Protein AF-A0A7Y3U8U4-F1 (afdb_monomer)

Secondary structure (DSSP, 8-state):
-PPPPPHHHHHHHHHHHHHHHHHHHHHHHHHHHHHHHHHHHHHHHHHHHHHHHHHHHTTT--TTTTS--SSHHHHHTTS-SSPPP-TTT----EESS--TT-SEEEETTTTEEEEE-TTSPEE--

Sequence (125 aa):
MHRAFTLVEILIVVVILGILAAIVIPQFTNASEEANASSTKSQLQTIRSQIELYRVKNQGDLPVTSGLLDWSLMITGKYLQQEPINPMTGSSTVSDTASSSIGWVWDNTNEQIYAVDKDGNQLTW

Solvent-accessible surface area (backbone atoms only — not comparable to full-atom values): 7087 Å² total; per-residue (Å²): 136,84,82,77,80,52,70,65,61,54,51,54,49,53,51,52,52,50,57,51,49,67,59,50,55,64,55,53,53,54,53,49,52,52,51,23,53,51,49,37,52,56,49,49,53,50,52,52,52,35,51,52,53,45,16,69,74,50,84,68,42,63,86,55,82,78,83,54,61,58,55,64,61,41,38,75,69,66,60,33,94,62,77,64,61,25,63,58,44,72,20,56,43,44,33,79,61,63,32,50,80,28,11,31,26,44,38,83,88,76,76,41,78,35,46,25,37,64,85,14,46,72,51,88,129

Mean predicted aligned error: 7.32 Å

Radius of gyration: 23.23 Å; Cα contacts (8 Å, |Δi|>4): 153; chains: 1; bounding box: 70×21×59 Å

Foldseek 3Di:
DDDDDDPVNVVVVVVVVVVVCVPVVVVVVVVLLVVLVVVLVVVQVLVQVLQVVVCVVVVNDGQCPPVDQDCVSCCVVVSDVDQDQRSQQRESAEECAFDLNHQKYQPPVVRGIFGAHNHRDTDDD

Structure (mmCIF, N/CA/C/O backbone):
data_AF-A0A7Y3U8U4-F1
#
_entry.id   AF-A0A7Y3U8U4-F1
#
loop_
_atom_site.group_PDB
_atom_site.id
_atom_site.type_symbol
_atom_site.label_atom_id
_atom_site.label_alt_id
_atom_site.label_comp_id
_atom_site.label_asym_id
_atom_site.label_entity_id
_atom_site.label_seq_id
_atom_site.pdbx_PDB_ins_code
_atom_site.Cartn_x
_atom_site.Cartn_y
_atom_site.Cartn_z
_atom_site.occupancy
_atom_site.B_iso_or_equiv
_atom_site.auth_seq_id
_atom_site.auth_comp_id
_atom_site.auth_asym_id
_atom_site.auth_atom_id
_atom_site.pdbx_PDB_model_num
ATOM 1 N N . MET A 1 1 ? -54.115 -10.381 27.607 1.00 48.47 1 MET A N 1
ATOM 2 C CA . MET A 1 1 ? -53.263 -9.964 28.741 1.00 48.47 1 MET A CA 1
ATOM 3 C C . MET A 1 1 ? -51.894 -9.606 28.187 1.00 48.47 1 MET A C 1
ATOM 5 O O . MET A 1 1 ? -51.220 -10.494 27.685 1.00 48.47 1 MET A O 1
ATOM 9 N N . HIS A 1 2 ? -51.518 -8.327 28.190 1.00 57.25 2 HIS A N 1
ATOM 10 C CA . HIS A 1 2 ? -50.182 -7.903 27.764 1.00 57.25 2 HIS A CA 1
ATOM 11 C C . HIS A 1 2 ? -49.218 -8.123 28.931 1.00 57.25 2 HIS A C 1
ATOM 13 O O . HIS A 1 2 ? -49.406 -7.537 29.995 1.00 57.25 2 HIS A O 1
ATOM 19 N N . ARG A 1 3 ? -48.231 -9.008 28.761 1.00 70.25 3 ARG A N 1
ATOM 20 C CA . ARG A 1 3 ? -47.140 -9.151 29.730 1.00 70.25 3 ARG A CA 1
ATOM 21 C C . ARG A 1 3 ? -46.332 -7.856 29.700 1.00 70.25 3 ARG A C 1
ATOM 23 O O . ARG A 1 3 ? -45.784 -7.501 28.662 1.00 70.25 3 ARG A O 1
ATOM 30 N N . ALA A 1 4 ? -46.315 -7.139 30.817 1.00 71.19 4 ALA A N 1
ATOM 31 C CA . ALA A 1 4 ? -45.449 -5.986 30.988 1.00 71.19 4 ALA A CA 1
ATOM 32 C C . ALA A 1 4 ? -44.005 -6.488 31.124 1.00 71.19 4 ALA A C 1
ATOM 34 O O . ALA A 1 4 ? -43.715 -7.285 32.017 1.00 71.19 4 ALA A O 1
ATOM 35 N N . PHE A 1 5 ? -43.122 -6.048 30.226 1.00 75.06 5 PHE A N 1
ATOM 36 C CA . PHE A 1 5 ? -41.680 -6.202 30.406 1.00 75.06 5 PHE A CA 1
ATOM 37 C C . PHE A 1 5 ? -41.267 -5.467 31.680 1.00 75.06 5 PHE A C 1
ATOM 39 O O . PHE A 1 5 ? -41.683 -4.329 31.912 1.00 75.06 5 PHE A O 1
ATOM 46 N N . THR A 1 6 ? -40.470 -6.117 32.523 1.00 89.25 6 THR A N 1
ATOM 47 C CA . THR A 1 6 ? -39.961 -5.468 33.731 1.00 89.25 6 THR A CA 1
ATOM 48 C C . THR A 1 6 ? -38.790 -4.554 33.371 1.00 89.25 6 THR A C 1
ATOM 50 O O . THR A 1 6 ? -37.965 -4.879 32.517 1.00 89.25 6 THR A O 1
ATOM 53 N N . LEU A 1 7 ? -38.694 -3.397 34.034 1.00 87.75 7 LEU A N 1
ATOM 54 C CA . LEU A 1 7 ? -37.574 -2.466 33.834 1.00 87.75 7 LEU A CA 1
ATOM 55 C C . LEU A 1 7 ? -36.222 -3.125 34.139 1.00 87.75 7 LEU A C 1
ATOM 57 O O . LEU A 1 7 ? -35.231 -2.838 33.476 1.00 87.75 7 LEU A O 1
ATOM 61 N N . VAL A 1 8 ? -36.198 -4.036 35.116 1.00 91.00 8 VAL A N 1
ATOM 62 C CA . VAL A 1 8 ? -34.996 -4.774 35.530 1.00 91.00 8 VAL A CA 1
ATOM 63 C C . VAL A 1 8 ? -34.485 -5.684 34.412 1.00 91.00 8 VAL A C 1
ATOM 65 O O . VAL A 1 8 ? -33.280 -5.783 34.203 1.00 91.00 8 VAL A O 1
ATOM 68 N N . GLU A 1 9 ? -35.390 -6.308 33.662 1.00 90.50 9 GLU A N 1
ATOM 69 C CA . GLU A 1 9 ? -35.050 -7.207 32.560 1.00 90.50 9 GLU A CA 1
ATOM 70 C C . GLU A 1 9 ? -34.449 -6.449 31.374 1.00 90.50 9 GLU A C 1
ATOM 72 O O . GLU A 1 9 ? -33.445 -6.877 30.813 1.00 90.50 9 GLU A O 1
ATOM 77 N N . ILE A 1 10 ? -34.967 -5.261 31.054 1.00 91.56 10 ILE A N 1
ATOM 78 C CA . ILE A 1 10 ? -34.329 -4.400 30.050 1.00 91.56 10 ILE A CA 1
ATOM 79 C C . ILE A 1 10 ? -32.988 -3.859 30.564 1.00 91.56 10 ILE A C 1
ATOM 81 O O . ILE A 1 10 ? -32.028 -3.811 29.798 1.00 91.56 10 ILE A O 1
ATOM 85 N N . LEU A 1 11 ? -32.884 -3.516 31.853 1.00 93.06 11 LEU A N 1
ATOM 86 C CA . LEU A 1 11 ? -31.654 -2.995 32.454 1.00 93.06 11 LEU A CA 1
ATOM 87 C C . LEU A 1 11 ? -30.498 -3.999 32.369 1.00 93.06 11 LEU A C 1
ATOM 89 O O . LEU A 1 11 ? -29.412 -3.639 31.920 1.00 93.06 11 LEU A O 1
ATOM 93 N N . ILE A 1 12 ? -30.715 -5.261 32.749 1.00 93.69 12 ILE A N 1
ATOM 94 C CA . ILE A 1 12 ? -29.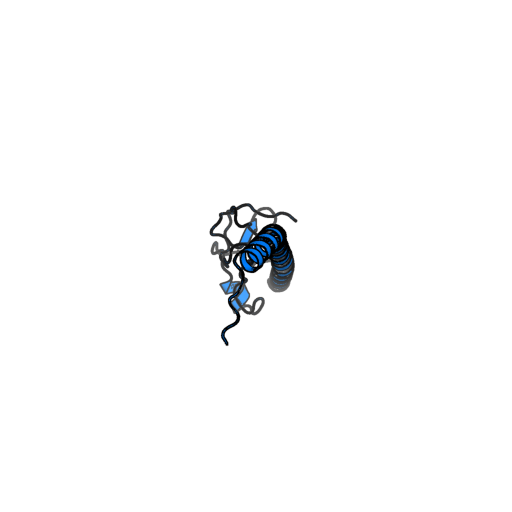654 -6.273 32.659 1.00 93.69 12 ILE A CA 1
ATOM 95 C C . ILE A 1 12 ? -29.268 -6.561 31.201 1.00 93.69 12 ILE A C 1
ATOM 97 O O . ILE A 1 12 ? -28.087 -6.731 30.904 1.00 93.69 12 ILE A O 1
ATOM 101 N N . VAL A 1 13 ? -30.232 -6.538 30.275 1.00 94.38 13 VAL A N 1
ATOM 102 C CA . VAL A 1 13 ? -29.976 -6.761 28.846 1.00 94.38 13 VAL A CA 1
ATOM 103 C C . VAL A 1 13 ? -29.102 -5.656 28.259 1.00 94.38 13 VAL A C 1
ATOM 105 O O . VAL A 1 13 ? -28.107 -5.965 27.608 1.00 94.38 13 VAL A O 1
ATOM 108 N N . VAL A 1 14 ? -29.407 -4.378 28.510 1.00 94.25 14 VAL A N 1
ATOM 109 C CA . VAL A 1 14 ? -28.582 -3.277 27.977 1.00 94.25 14 VAL A CA 1
ATOM 110 C C . VAL A 1 14 ? -27.190 -3.241 28.607 1.00 94.25 14 VAL A C 1
ATOM 112 O O . VAL A 1 14 ? -26.231 -2.893 27.923 1.00 94.25 14 VAL A O 1
ATOM 115 N N . VAL A 1 15 ? -27.049 -3.662 29.870 1.00 95.44 15 VAL A N 1
ATOM 116 C CA . VAL A 1 15 ? -25.739 -3.804 30.526 1.00 95.44 15 VAL A CA 1
ATOM 117 C C . VAL A 1 15 ? -24.911 -4.895 29.847 1.00 95.44 15 VAL A C 1
ATOM 119 O O . VAL A 1 15 ? -23.758 -4.652 29.492 1.00 95.44 15 VAL A O 1
ATOM 122 N N . ILE A 1 16 ? -25.492 -6.074 29.606 1.00 95.06 16 ILE A N 1
ATOM 123 C CA . ILE A 1 16 ? -24.795 -7.172 28.920 1.00 95.06 16 ILE A CA 1
ATOM 124 C C . ILE A 1 16 ? -24.440 -6.770 27.480 1.00 95.06 16 ILE A C 1
ATOM 126 O O . ILE A 1 16 ? -23.298 -6.959 27.064 1.00 95.06 16 ILE A O 1
ATOM 130 N N . LEU A 1 17 ? -25.370 -6.163 26.733 1.00 94.56 17 LEU A N 1
ATOM 131 C CA . LEU A 1 17 ? -25.108 -5.673 25.374 1.00 94.56 17 LEU A CA 1
ATOM 132 C C . LEU A 1 17 ? -24.015 -4.596 25.348 1.00 94.56 17 LEU A C 1
ATOM 134 O O . LEU A 1 17 ? -23.188 -4.605 24.440 1.00 94.56 17 LEU A O 1
ATOM 138 N N . GLY A 1 18 ? -23.959 -3.715 26.352 1.00 93.25 18 GLY A N 1
ATOM 139 C CA . GLY A 1 18 ? -22.901 -2.714 26.491 1.00 93.25 18 GLY A CA 1
ATOM 140 C C . GLY A 1 18 ? -21.513 -3.332 26.686 1.00 93.25 18 GLY A C 1
ATOM 141 O O . GLY A 1 18 ? -20.564 -2.926 26.018 1.00 93.25 18 GLY A O 1
ATOM 142 N N . ILE A 1 19 ? -21.396 -4.353 27.544 1.00 94.19 19 ILE A N 1
ATOM 143 C CA . ILE A 1 19 ? -20.128 -5.069 27.779 1.00 94.19 19 ILE A CA 1
ATOM 144 C C . ILE A 1 19 ? -19.686 -5.817 26.516 1.00 94.19 19 ILE A C 1
ATOM 146 O O . ILE A 1 19 ? -18.522 -5.737 26.125 1.00 94.19 19 ILE A O 1
ATOM 150 N N . LEU A 1 20 ? -20.610 -6.520 25.853 1.00 93.62 20 LEU A N 1
ATOM 151 C CA . LEU A 1 20 ? -20.304 -7.255 24.624 1.00 93.62 20 LEU A CA 1
ATOM 152 C C . LEU A 1 20 ? -19.877 -6.313 23.490 1.00 93.62 20 LEU A C 1
ATOM 154 O O . LEU A 1 20 ? -18.881 -6.579 22.819 1.00 93.62 20 LEU A O 1
ATOM 158 N N . ALA A 1 21 ? -20.575 -5.187 23.307 1.00 88.06 21 ALA A N 1
ATOM 159 C CA . ALA A 1 21 ? -20.223 -4.194 22.295 1.00 88.06 21 ALA A CA 1
ATOM 160 C C . ALA A 1 21 ? -18.821 -3.605 22.526 1.00 88.06 21 ALA A C 1
ATOM 162 O O . ALA A 1 21 ? -18.060 -3.453 21.570 1.00 88.06 21 ALA A O 1
ATOM 163 N N . ALA A 1 22 ? -18.450 -3.338 23.784 1.00 89.19 22 ALA A N 1
ATOM 164 C CA . ALA A 1 22 ? -17.142 -2.783 24.130 1.00 89.19 22 ALA A CA 1
ATOM 165 C C . ALA A 1 22 ? -15.965 -3.703 23.748 1.00 89.19 22 ALA A C 1
ATOM 167 O O . ALA A 1 22 ? -14.896 -3.205 23.407 1.00 89.19 22 ALA A O 1
ATOM 168 N N . ILE A 1 23 ? -16.154 -5.027 23.779 1.00 88.38 23 ILE A N 1
ATOM 169 C CA . ILE A 1 23 ? -15.107 -6.004 23.432 1.00 88.38 23 ILE A CA 1
ATOM 170 C C . ILE A 1 23 ? -15.050 -6.249 21.918 1.00 88.38 23 ILE A C 1
ATOM 172 O O . ILE A 1 23 ? -13.967 -6.327 21.341 1.00 88.38 23 ILE A O 1
ATOM 176 N N . VAL A 1 24 ? -16.207 -6.361 21.260 1.00 84.38 24 VAL A N 1
ATOM 177 C CA . VAL A 1 24 ? -16.292 -6.788 19.852 1.00 84.38 24 VAL A CA 1
ATOM 178 C C . VAL A 1 24 ? -15.835 -5.701 18.872 1.00 84.38 24 VAL A C 1
ATOM 180 O O . VAL A 1 24 ? -15.149 -6.008 17.897 1.00 84.38 24 VAL A O 1
ATOM 183 N N . ILE A 1 25 ? -16.178 -4.433 19.119 1.00 79.50 25 ILE A N 1
ATOM 184 C CA . ILE A 1 25 ? -15.858 -3.317 18.211 1.00 79.50 25 ILE A CA 1
ATOM 185 C C . ILE A 1 25 ? -14.343 -3.159 17.963 1.00 79.50 25 ILE A C 1
ATOM 187 O O . ILE A 1 25 ? -13.949 -3.163 16.795 1.00 79.50 25 ILE A O 1
ATOM 191 N N . PRO A 1 26 ? -13.465 -3.055 18.987 1.00 81.06 26 PRO A N 1
ATOM 192 C CA . PRO A 1 26 ? -12.032 -2.871 18.744 1.00 81.06 26 PRO A CA 1
ATOM 193 C C . PRO A 1 26 ? -11.389 -4.077 18.044 1.00 81.06 26 PRO A C 1
ATOM 195 O O . PRO A 1 26 ? -10.487 -3.904 17.227 1.00 81.06 26 PRO A O 1
ATOM 198 N N . GLN A 1 27 ? -11.873 -5.296 18.311 1.00 79.62 27 GLN A N 1
ATOM 199 C CA . GLN A 1 27 ? -11.373 -6.506 17.655 1.00 79.62 27 GLN A CA 1
ATOM 200 C C . GLN A 1 27 ? -11.658 -6.496 16.145 1.00 79.62 27 GLN A C 1
ATOM 202 O O . GLN A 1 27 ? -10.791 -6.867 15.353 1.00 79.62 27 GLN A O 1
ATOM 207 N N . PHE A 1 28 ? -12.854 -6.063 15.739 1.00 79.12 28 PHE A N 1
ATOM 208 C CA . PHE A 1 28 ? -13.248 -6.034 14.331 1.00 79.12 28 PHE A CA 1
ATOM 209 C C . PHE A 1 28 ? -12.467 -4.991 13.516 1.00 79.12 28 PHE A C 1
ATOM 211 O O . PHE A 1 28 ? -12.084 -5.263 12.375 1.00 79.12 28 PHE A O 1
ATOM 218 N N . THR A 1 29 ? -12.183 -3.824 14.103 1.00 80.00 29 THR A N 1
ATOM 219 C CA . THR A 1 29 ? -11.382 -2.773 13.454 1.00 80.00 29 THR A CA 1
ATOM 220 C C . THR A 1 29 ? -9.963 -3.257 13.155 1.00 80.00 29 THR A C 1
ATOM 222 O O . THR A 1 29 ? -9.526 -3.174 12.010 1.00 80.00 29 THR A O 1
ATOM 225 N N . ASN A 1 30 ? -9.283 -3.863 14.135 1.00 82.62 30 ASN A N 1
ATOM 226 C CA . ASN A 1 30 ? -7.919 -4.373 13.951 1.00 82.62 30 ASN A CA 1
ATOM 227 C C . ASN A 1 30 ? -7.849 -5.480 12.886 1.00 82.62 30 ASN A C 1
ATOM 229 O O . ASN A 1 30 ? -6.957 -5.478 12.041 1.00 82.62 30 ASN A O 1
ATOM 233 N N . ALA A 1 31 ? -8.815 -6.405 12.890 1.00 86.62 31 ALA A N 1
ATOM 234 C CA . ALA A 1 31 ? -8.875 -7.478 11.898 1.00 86.62 31 ALA A CA 1
ATOM 235 C C . ALA A 1 31 ? -9.094 -6.941 10.472 1.00 86.62 31 ALA A C 1
ATOM 237 O O . ALA A 1 31 ? -8.544 -7.477 9.511 1.00 86.62 31 ALA A O 1
ATOM 238 N N . SER A 1 32 ? -9.879 -5.869 10.332 1.00 88.50 32 SER A N 1
ATOM 239 C CA . SER A 1 32 ? -10.109 -5.215 9.040 1.00 88.50 32 SER A CA 1
ATOM 240 C C . SER A 1 32 ? -8.845 -4.521 8.524 1.00 88.50 32 SER A C 1
ATOM 242 O O . SER A 1 32 ? -8.517 -4.643 7.346 1.00 88.50 32 SER A O 1
ATOM 244 N N . GLU A 1 33 ? -8.102 -3.837 9.398 1.00 88.62 33 GLU A N 1
ATOM 245 C CA . GLU A 1 33 ? -6.824 -3.204 9.042 1.00 88.62 33 GLU A CA 1
ATOM 246 C C . GLU A 1 33 ? -5.772 -4.234 8.607 1.00 88.62 33 GLU A C 1
ATOM 248 O O . GLU A 1 33 ? -5.119 -4.053 7.578 1.00 88.62 33 GLU A O 1
ATOM 253 N N . GLU A 1 34 ? -5.652 -5.351 9.328 1.00 90.69 34 GLU A N 1
ATOM 254 C CA . GLU A 1 34 ? -4.729 -6.437 8.980 1.00 90.69 34 GLU A CA 1
ATOM 255 C C . GLU A 1 34 ? -5.107 -7.113 7.652 1.00 90.69 34 GLU A C 1
ATOM 257 O O . GLU A 1 34 ? -4.241 -7.381 6.811 1.00 90.69 34 GLU A O 1
ATOM 262 N N . ALA A 1 35 ? -6.404 -7.331 7.411 1.00 93.00 35 ALA A N 1
ATOM 263 C CA . ALA A 1 35 ? -6.898 -7.853 6.140 1.00 93.00 35 AL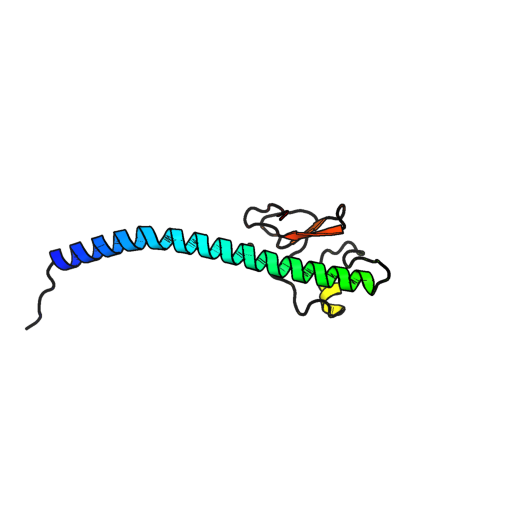A A CA 1
ATOM 264 C C . ALA A 1 35 ? -6.573 -6.910 4.970 1.00 93.00 35 ALA A C 1
ATOM 266 O O . ALA A 1 35 ? -6.117 -7.369 3.918 1.00 93.00 35 ALA A O 1
ATOM 267 N N . ASN A 1 36 ? -6.744 -5.598 5.164 1.00 93.88 36 ASN A N 1
ATOM 268 C CA . ASN A 1 36 ? -6.386 -4.593 4.166 1.00 93.88 36 ASN A CA 1
ATOM 269 C C . ASN A 1 36 ? -4.879 -4.596 3.892 1.00 93.88 36 ASN A C 1
ATOM 271 O O . ASN A 1 36 ? -4.490 -4.669 2.731 1.00 93.88 36 ASN A O 1
ATOM 275 N N . ALA A 1 37 ? -4.030 -4.618 4.925 1.00 93.25 37 ALA A N 1
ATOM 276 C CA . ALA A 1 37 ? -2.576 -4.678 4.760 1.00 93.25 37 ALA A CA 1
ATOM 277 C C . ALA A 1 37 ? -2.116 -5.948 4.018 1.00 93.25 37 ALA A C 1
ATOM 279 O O . ALA A 1 37 ? -1.277 -5.881 3.117 1.00 93.25 37 ALA A O 1
ATOM 280 N N . SER A 1 38 ? -2.698 -7.105 4.345 1.00 94.50 38 SER A N 1
ATOM 281 C CA . SER A 1 38 ? -2.420 -8.375 3.661 1.00 94.50 38 SER A CA 1
ATOM 282 C C . SER A 1 38 ? -2.855 -8.345 2.189 1.00 94.50 38 SER A C 1
ATOM 284 O O . SER A 1 38 ? -2.103 -8.755 1.299 1.00 94.50 38 SER A O 1
ATOM 286 N N . SER A 1 39 ? -4.034 -7.782 1.906 1.00 95.12 39 SER A N 1
ATOM 287 C CA . SER A 1 39 ? -4.526 -7.591 0.538 1.00 95.12 39 SER A CA 1
ATOM 288 C C . SER A 1 39 ? -3.636 -6.633 -0.258 1.00 95.12 39 SER A C 1
ATOM 290 O O . SER A 1 39 ? -3.207 -6.977 -1.361 1.00 95.12 39 SER A O 1
ATOM 292 N N . THR A 1 40 ? -3.255 -5.488 0.320 1.00 95.44 40 THR A N 1
ATOM 293 C CA . THR A 1 40 ? -2.291 -4.549 -0.274 1.00 95.44 40 THR A CA 1
ATOM 294 C C . THR A 1 40 ? -0.964 -5.240 -0.576 1.00 95.44 40 THR A C 1
ATOM 296 O O . THR A 1 40 ? -0.410 -5.053 -1.659 1.00 95.44 40 THR A O 1
ATOM 299 N N . LYS A 1 41 ? -0.472 -6.100 0.326 1.00 94.94 41 LYS A N 1
ATOM 300 C CA . LYS A 1 41 ? 0.745 -6.892 0.103 1.00 94.94 41 LYS A CA 1
ATOM 301 C C . LYS A 1 41 ? 0.627 -7.845 -1.074 1.00 94.94 41 LYS A C 1
ATOM 303 O O . LYS A 1 41 ? 1.520 -7.874 -1.919 1.00 94.94 41 LYS A O 1
ATOM 308 N N . SER A 1 42 ? -0.476 -8.578 -1.176 1.00 95.00 42 SER A N 1
ATOM 309 C CA . SER A 1 42 ? -0.735 -9.464 -2.315 1.00 95.00 42 SER A CA 1
ATOM 310 C C . SER A 1 42 ? -0.826 -8.697 -3.642 1.00 95.00 42 SER A C 1
ATOM 312 O O . SER A 1 42 ? -0.213 -9.092 -4.641 1.00 95.00 42 SER A O 1
ATOM 314 N N . GLN A 1 43 ? -1.521 -7.557 -3.646 1.00 93.88 43 GLN A N 1
ATOM 315 C CA . GLN A 1 43 ? -1.618 -6.694 -4.820 1.00 93.88 43 GLN A CA 1
ATOM 316 C C . GLN A 1 43 ? -0.256 -6.125 -5.222 1.00 93.88 43 GLN A C 1
ATOM 318 O O . GLN A 1 43 ? 0.098 -6.198 -6.396 1.00 93.88 43 GLN A O 1
ATOM 323 N N . LEU A 1 44 ? 0.552 -5.649 -4.269 1.00 94.50 44 LEU A N 1
ATOM 324 C CA . LEU A 1 44 ? 1.887 -5.121 -4.556 1.00 94.50 44 LEU A CA 1
ATOM 325 C C . LEU A 1 44 ? 2.781 -6.169 -5.223 1.00 94.50 44 LEU A C 1
ATOM 327 O O . LEU A 1 44 ? 3.468 -5.865 -6.195 1.00 94.50 44 LEU A O 1
ATOM 331 N N . GLN A 1 45 ? 2.753 -7.412 -4.736 1.00 94.62 45 GLN A N 1
ATOM 332 C CA . GLN A 1 45 ? 3.503 -8.518 -5.341 1.00 94.62 45 GLN A CA 1
ATOM 333 C C . GLN A 1 45 ? 3.035 -8.802 -6.773 1.00 94.62 45 GLN A C 1
ATOM 335 O O . GLN A 1 45 ? 3.855 -9.005 -7.668 1.00 94.62 45 GLN A O 1
ATOM 340 N N . THR A 1 46 ? 1.723 -8.744 -7.010 1.00 93.81 46 THR A N 1
ATOM 341 C CA . THR A 1 46 ? 1.151 -8.887 -8.354 1.00 93.81 46 THR A CA 1
ATOM 342 C C . THR A 1 46 ? 1.644 -7.772 -9.274 1.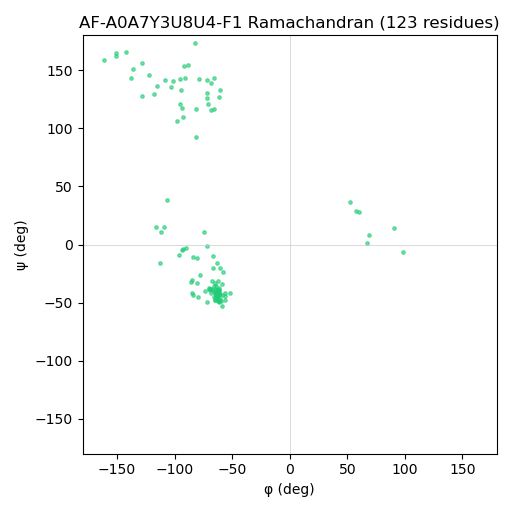00 93.81 46 THR A C 1
ATOM 344 O O . THR A 1 46 ? 2.156 -8.062 -10.353 1.00 93.81 46 THR A O 1
ATOM 347 N N . ILE A 1 47 ? 1.567 -6.511 -8.840 1.00 92.81 47 ILE A N 1
ATOM 348 C CA . ILE A 1 47 ? 2.026 -5.356 -9.622 1.00 92.81 47 ILE A CA 1
ATOM 349 C C . ILE A 1 47 ? 3.523 -5.474 -9.930 1.00 92.81 47 ILE A C 1
ATOM 351 O O . ILE A 1 47 ? 3.911 -5.344 -11.088 1.00 92.81 47 ILE A O 1
ATOM 355 N N . ARG A 1 48 ? 4.361 -5.796 -8.934 1.00 92.75 48 ARG A N 1
ATOM 356 C CA . ARG A 1 48 ? 5.806 -6.018 -9.122 1.00 92.75 48 ARG A CA 1
ATOM 357 C C . ARG A 1 48 ? 6.083 -7.097 -10.169 1.00 92.75 48 ARG A C 1
ATOM 359 O O . ARG A 1 48 ? 6.908 -6.887 -11.050 1.00 92.75 48 ARG A O 1
ATOM 366 N N . SER A 1 49 ? 5.354 -8.213 -10.130 1.00 94.44 49 SER A N 1
ATOM 367 C CA . SER A 1 49 ? 5.489 -9.278 -11.132 1.00 94.44 49 SER A CA 1
ATOM 368 C C . SER A 1 49 ? 5.111 -8.811 -12.542 1.00 94.44 49 SER A C 1
ATOM 370 O O . SER A 1 49 ? 5.791 -9.170 -13.504 1.00 94.44 49 SER A O 1
ATOM 372 N N . GLN A 1 50 ? 4.065 -7.993 -12.681 1.00 92.88 50 GLN A N 1
ATOM 373 C CA . GLN A 1 50 ? 3.662 -7.446 -13.979 1.00 92.88 50 GLN A CA 1
ATOM 374 C C . GLN A 1 50 ? 4.664 -6.419 -14.517 1.00 92.88 50 GLN A C 1
ATOM 376 O O . GLN A 1 50 ? 4.938 -6.408 -15.716 1.00 92.88 50 GLN A O 1
ATOM 381 N N . ILE A 1 51 ? 5.236 -5.585 -13.645 1.00 91.25 51 ILE A N 1
ATOM 382 C CA . ILE A 1 51 ? 6.297 -4.631 -13.999 1.00 91.25 51 ILE A CA 1
ATOM 383 C C . ILE A 1 51 ? 7.550 -5.376 -14.462 1.00 91.25 51 ILE A C 1
ATOM 385 O O . ILE A 1 51 ? 8.126 -5.026 -15.488 1.00 91.25 51 ILE A O 1
ATOM 389 N N . GLU A 1 52 ? 7.934 -6.451 -13.775 1.00 91.56 52 GLU A N 1
ATOM 390 C CA . GLU A 1 52 ? 9.070 -7.276 -14.192 1.00 91.56 52 GLU A CA 1
ATOM 391 C C . GLU A 1 52 ? 8.807 -7.947 -15.551 1.00 91.56 52 GLU A C 1
ATOM 393 O O . GLU A 1 52 ? 9.668 -7.967 -16.430 1.00 91.56 52 GLU A O 1
ATOM 398 N N . LEU A 1 53 ? 7.582 -8.429 -15.786 1.00 92.44 53 LEU A N 1
ATOM 399 C CA . LEU A 1 53 ? 7.195 -8.978 -17.086 1.00 92.44 53 LEU A CA 1
ATOM 400 C C . LEU A 1 53 ? 7.259 -7.923 -18.202 1.00 92.44 53 LEU A C 1
ATOM 402 O O . LEU A 1 53 ? 7.678 -8.239 -19.319 1.00 92.44 53 LEU A O 1
ATOM 406 N N . TYR A 1 54 ? 6.852 -6.683 -17.912 1.00 91.12 54 TYR A N 1
ATOM 407 C CA . TYR A 1 54 ? 7.016 -5.554 -18.827 1.00 91.12 54 TYR A CA 1
ATOM 408 C C . TYR A 1 54 ? 8.497 -5.328 -19.135 1.00 91.12 54 TYR A C 1
ATOM 410 O O . TYR A 1 54 ? 8.867 -5.254 -20.308 1.00 91.12 54 TYR A O 1
ATOM 418 N N . ARG A 1 55 ? 9.345 -5.291 -18.102 1.00 90.50 55 ARG A N 1
ATOM 419 C CA . ARG A 1 55 ? 10.791 -5.080 -18.226 1.00 90.50 55 ARG A CA 1
ATOM 420 C C . ARG A 1 55 ? 11.443 -6.104 -19.149 1.00 90.50 55 ARG A C 1
ATOM 422 O O . ARG A 1 55 ? 12.170 -5.739 -20.071 1.00 90.50 55 ARG A O 1
ATOM 429 N N . VAL A 1 56 ? 11.125 -7.384 -18.960 1.00 92.31 56 VAL A N 1
ATOM 430 C CA . VAL A 1 56 ? 11.650 -8.480 -19.791 1.00 92.31 56 VAL A CA 1
ATOM 431 C C . VAL A 1 56 ? 11.229 -8.338 -21.257 1.00 92.31 56 VAL A C 1
ATOM 433 O O . VAL A 1 56 ? 12.026 -8.594 -22.158 1.00 92.31 56 VAL A O 1
ATOM 436 N N . LYS A 1 57 ? 9.988 -7.916 -21.523 1.00 90.62 57 LYS A N 1
ATOM 437 C CA . LYS A 1 57 ? 9.469 -7.768 -22.894 1.00 90.62 57 LYS A CA 1
ATOM 438 C C . LYS A 1 57 ? 9.956 -6.507 -23.604 1.00 90.62 57 LYS A C 1
ATOM 440 O O . LYS A 1 57 ? 10.026 -6.505 -24.830 1.00 90.62 57 LYS A O 1
ATOM 445 N N . ASN A 1 58 ? 10.303 -5.466 -22.855 1.00 89.75 58 ASN A N 1
ATOM 446 C CA . ASN A 1 58 ? 10.731 -4.174 -23.385 1.00 89.75 58 ASN A CA 1
ATOM 447 C C . ASN A 1 58 ? 12.239 -3.951 -23.210 1.00 89.75 58 ASN A C 1
ATOM 449 O O . ASN A 1 58 ? 12.673 -2.846 -22.924 1.00 89.75 58 ASN A O 1
ATOM 453 N N . GLN A 1 59 ? 13.052 -4.998 -23.383 1.00 89.12 59 GLN A N 1
ATOM 454 C CA . GLN A 1 59 ? 14.521 -4.884 -23.434 1.00 89.12 59 GLN A CA 1
ATOM 455 C C . GLN A 1 59 ? 15.160 -4.236 -22.189 1.00 89.12 59 GLN A C 1
ATOM 457 O O . GLN A 1 59 ? 16.233 -3.649 -22.277 1.00 89.12 59 GLN A O 1
ATOM 462 N N . GLY A 1 60 ? 14.533 -4.375 -21.018 1.00 85.19 60 GLY A N 1
ATOM 463 C CA . GLY A 1 60 ? 15.021 -3.788 -19.772 1.00 85.19 60 GLY A CA 1
ATOM 464 C C . GLY A 1 60 ? 14.354 -2.468 -19.381 1.00 85.19 60 GLY A C 1
ATOM 465 O O . GLY A 1 60 ? 14.590 -2.018 -18.260 1.00 85.19 60 GLY A O 1
ATOM 466 N N . ASP A 1 61 ? 13.505 -1.893 -20.238 1.00 87.00 61 ASP A N 1
ATOM 467 C CA . ASP A 1 61 ? 12.811 -0.634 -19.960 1.00 87.00 61 ASP A CA 1
ATOM 468 C C . ASP A 1 61 ? 11.711 -0.795 -18.907 1.00 87.00 61 ASP A C 1
ATOM 470 O O . ASP A 1 61 ? 10.955 -1.770 -18.892 1.00 87.00 61 ASP A O 1
ATOM 474 N N . LEU A 1 62 ? 11.581 0.212 -18.045 1.00 86.75 62 LEU A N 1
ATOM 475 C CA . LEU A 1 62 ? 10.552 0.273 -17.009 1.00 86.75 62 LEU A CA 1
ATOM 476 C C . LEU A 1 62 ? 9.301 1.006 -17.523 1.00 86.75 62 LEU A C 1
ATOM 478 O O . LEU A 1 62 ? 9.399 1.875 -18.389 1.00 86.75 62 LEU A O 1
ATOM 482 N N . PRO A 1 63 ? 8.108 0.715 -16.981 1.00 81.44 63 PRO A N 1
ATOM 483 C CA . PRO A 1 63 ? 6.857 1.330 -17.434 1.00 81.44 63 PRO A CA 1
ATOM 484 C C . PRO A 1 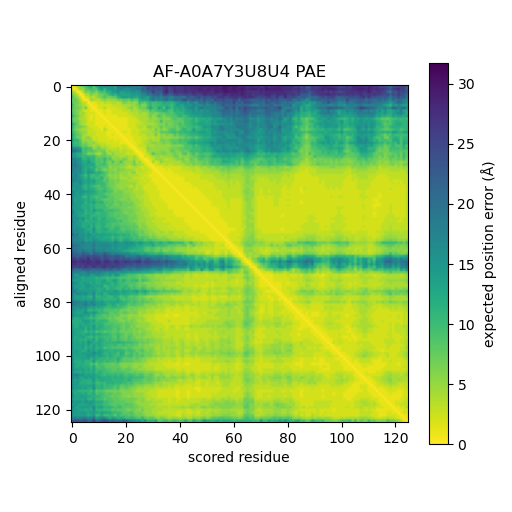63 ? 6.666 2.797 -16.991 1.00 81.44 63 PRO A C 1
ATOM 486 O O . PRO A 1 63 ? 5.581 3.340 -17.149 1.00 81.44 63 PRO A O 1
ATOM 489 N N . VAL A 1 64 ? 7.699 3.446 -16.443 1.00 74.12 64 VAL A N 1
ATOM 490 C CA . VAL A 1 64 ? 7.680 4.817 -15.883 1.00 74.12 64 VAL A CA 1
ATOM 491 C C . VAL A 1 64 ? 8.502 5.832 -16.697 1.00 74.12 64 VAL A C 1
ATOM 493 O O . VAL A 1 64 ? 8.748 6.955 -16.261 1.00 74.12 64 VAL A O 1
ATOM 496 N N . THR A 1 65 ? 8.943 5.460 -17.898 1.00 60.91 65 THR A N 1
ATOM 497 C CA . THR A 1 65 ? 9.961 6.183 -18.685 1.00 60.91 65 TH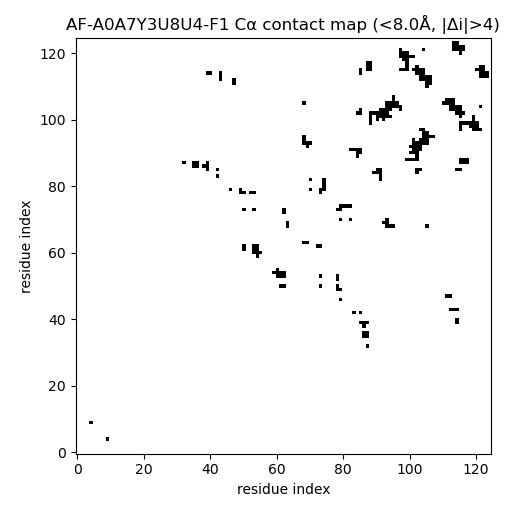R A CA 1
ATOM 498 C C . THR A 1 65 ? 9.560 7.572 -19.197 1.00 60.91 65 THR A C 1
ATOM 500 O O . THR A 1 65 ? 10.427 8.308 -19.663 1.00 60.91 65 THR A O 1
ATOM 503 N N . SER A 1 66 ? 8.290 7.980 -19.103 1.00 56.47 66 SER A N 1
ATOM 504 C CA . SER A 1 66 ? 7.793 9.241 -19.682 1.00 56.47 66 SER A CA 1
ATOM 505 C C . SER A 1 66 ? 7.428 10.331 -18.667 1.00 56.47 66 SER A C 1
ATOM 507 O O . SER A 1 66 ? 6.721 11.271 -19.025 1.00 56.47 66 SER A O 1
ATOM 509 N N . GLY A 1 67 ? 7.850 10.215 -17.402 1.00 57.47 67 GLY A N 1
ATOM 510 C CA . GLY A 1 67 ? 7.543 11.208 -16.354 1.00 57.47 67 GLY A CA 1
ATOM 511 C C . GLY A 1 67 ? 6.058 11.288 -15.965 1.00 57.47 67 GLY A C 1
ATOM 512 O O . GLY A 1 67 ? 5.682 12.085 -15.111 1.00 57.47 67 GLY A O 1
ATOM 513 N N . LEU A 1 68 ? 5.218 10.448 -16.574 1.00 58.88 68 LEU A N 1
ATOM 514 C CA . LEU A 1 68 ? 3.847 10.198 -16.164 1.00 58.88 68 LEU A CA 1
ATOM 515 C C . LEU A 1 68 ? 3.855 8.924 -15.329 1.00 58.88 68 LEU A C 1
ATOM 517 O O . LEU A 1 68 ? 4.030 7.826 -15.855 1.00 58.88 68 LEU A O 1
ATOM 521 N N . LEU A 1 69 ? 3.700 9.092 -14.022 1.00 77.38 69 LEU A N 1
ATOM 522 C CA . LEU A 1 69 ? 3.446 7.992 -13.109 1.00 77.38 69 LEU A CA 1
ATOM 523 C C . LEU A 1 69 ? 1.948 7.693 -13.200 1.00 77.38 69 LEU A C 1
ATOM 525 O O . LEU A 1 69 ? 1.132 8.337 -12.548 1.00 77.38 69 LEU A O 1
ATOM 529 N N . ASP A 1 70 ? 1.591 6.760 -14.079 1.00 83.69 70 ASP A N 1
ATOM 530 C CA . ASP A 1 70 ? 0.220 6.286 -14.266 1.00 83.69 70 ASP A CA 1
ATOM 531 C C . ASP A 1 70 ? 0.201 4.822 -14.747 1.00 83.69 70 ASP A C 1
ATOM 533 O O . ASP A 1 70 ? 1.189 4.282 -15.249 1.00 83.69 70 ASP A O 1
ATOM 537 N N . TRP A 1 71 ? -0.950 4.170 -14.613 1.00 89.12 71 TRP A N 1
ATOM 538 C CA . TRP A 1 71 ? -1.203 2.788 -15.007 1.00 89.12 71 TRP A CA 1
ATOM 539 C C . TRP A 1 71 ? -1.493 2.603 -16.494 1.00 89.12 71 TRP A C 1
ATOM 541 O O . TRP A 1 71 ? -1.500 1.462 -16.961 1.00 89.12 71 TRP A O 1
ATOM 551 N N . SER A 1 72 ? -1.724 3.676 -17.256 1.00 88.38 72 SER A N 1
ATOM 552 C CA . SER A 1 72 ? -2.156 3.599 -18.659 1.00 88.38 72 SER A CA 1
ATOM 553 C C . SER A 1 72 ? -1.268 2.706 -19.539 1.00 88.38 72 SER A C 1
ATOM 555 O O . SER A 1 72 ? -1.789 1.892 -20.308 1.00 88.38 72 SER A O 1
ATOM 557 N N . LEU A 1 73 ? 0.062 2.761 -19.388 1.00 87.88 73 LEU A N 1
ATOM 558 C CA . LEU A 1 73 ? 0.988 1.899 -20.140 1.00 87.88 73 LEU A CA 1
ATOM 559 C C . LEU A 1 73 ? 0.839 0.417 -19.771 1.00 87.88 73 LEU A C 1
ATOM 561 O O . LEU A 1 73 ? 0.844 -0.454 -20.644 1.00 87.88 73 LEU A O 1
ATOM 565 N N . MET A 1 74 ? 0.644 0.127 -18.486 1.00 88.75 74 MET A N 1
ATOM 566 C CA . MET A 1 74 ? 0.458 -1.233 -17.981 1.00 88.75 74 MET A CA 1
ATOM 567 C C . MET A 1 74 ? -0.888 -1.819 -18.416 1.00 88.75 74 MET A C 1
ATOM 569 O O . MET A 1 74 ? -0.965 -3.000 -18.763 1.00 88.75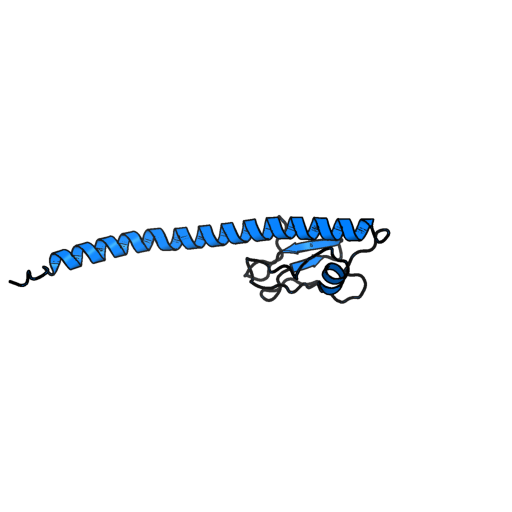 74 MET A O 1
ATOM 573 N N . ILE A 1 75 ? -1.936 -0.995 -18.448 1.00 88.81 75 ILE A N 1
ATOM 574 C CA . ILE A 1 75 ? -3.277 -1.394 -18.888 1.00 88.81 75 ILE A CA 1
ATOM 575 C C . ILE A 1 75 ? -3.300 -1.600 -20.406 1.00 88.81 75 ILE A C 1
ATOM 577 O O . ILE A 1 75 ? -3.702 -2.657 -20.892 1.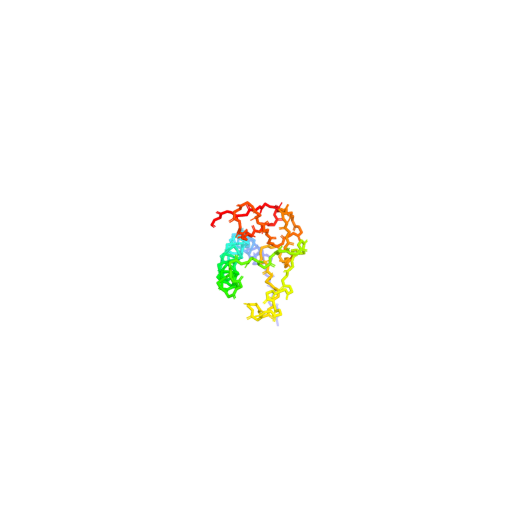00 88.81 75 ILE A O 1
ATOM 581 N N . THR A 1 76 ? -2.789 -0.633 -21.169 1.00 88.12 76 THR A N 1
ATOM 582 C CA . THR A 1 76 ? -2.719 -0.708 -22.637 1.00 88.12 76 THR A CA 1
ATOM 583 C C . THR A 1 76 ? -1.849 -1.879 -23.095 1.00 88.12 76 THR A C 1
ATOM 585 O O . THR A 1 76 ? -2.207 -2.602 -24.027 1.00 88.12 76 THR A O 1
ATOM 588 N N . GLY A 1 77 ? -0.738 -2.127 -22.396 1.00 85.38 77 GLY A N 1
ATOM 589 C CA . GLY A 1 77 ? 0.144 -3.269 -22.629 1.00 85.38 77 GLY A CA 1
ATOM 590 C C . GLY A 1 77 ? -0.429 -4.627 -22.197 1.00 85.38 77 GLY A C 1
ATOM 591 O O . GLY A 1 77 ? 0.230 -5.644 -22.408 1.00 85.38 77 GLY A O 1
ATOM 592 N N . LYS A 1 78 ? -1.646 -4.667 -21.627 1.00 87.31 78 LYS A N 1
ATOM 593 C CA . LYS A 1 78 ? -2.325 -5.866 -21.097 1.00 87.31 78 LYS A CA 1
ATOM 594 C C . LYS A 1 78 ? -1.567 -6.572 -19.966 1.00 87.31 78 LYS A C 1
ATOM 596 O O . LYS A 1 78 ? -1.709 -7.781 -19.785 1.00 87.31 78 LYS A O 1
ATOM 601 N N . TYR A 1 79 ? -0.771 -5.823 -19.210 1.00 89.50 79 TYR A N 1
ATOM 602 C CA . TYR A 1 79 ? -0.102 -6.299 -17.997 1.00 89.50 79 TYR A CA 1
ATOM 603 C C . TYR A 1 79 ? -1.017 -6.169 -16.777 1.00 89.50 79 TYR A C 1
ATOM 605 O O . TYR A 1 79 ? -0.987 -7.003 -15.879 1.00 89.50 79 TYR A O 1
ATOM 613 N N . LEU A 1 80 ? -1.878 -5.150 -16.768 1.00 90.75 80 LEU A N 1
ATOM 614 C CA . LEU A 1 80 ? -2.936 -4.967 -15.779 1.00 90.75 80 LEU A CA 1
ATOM 615 C C . LEU A 1 80 ? -4.290 -4.893 -16.485 1.00 90.75 80 LEU A C 1
ATOM 617 O O . LEU A 1 80 ? -4.393 -4.392 -17.601 1.00 90.75 80 LEU A O 1
ATOM 621 N N . GLN A 1 81 ? -5.335 -5.413 -15.844 1.00 89.56 81 GLN A N 1
ATOM 622 C CA . GLN A 1 81 ? -6.701 -5.332 -16.380 1.00 89.56 81 GLN A CA 1
ATOM 623 C C . GLN A 1 81 ? -7.392 -4.017 -16.005 1.00 89.56 81 GLN A C 1
ATOM 625 O O . GLN A 1 81 ? -8.226 -3.523 -16.755 1.00 89.56 81 GLN A O 1
ATOM 630 N N . GLN A 1 82 ? -7.036 -3.466 -14.848 1.00 90.62 82 GLN A N 1
ATOM 631 C CA . GLN A 1 82 ? -7.535 -2.204 -14.321 1.00 90.62 82 GLN A CA 1
ATOM 632 C C . GLN A 1 82 ? -6.461 -1.571 -13.439 1.00 90.62 82 GLN A C 1
ATOM 634 O O . GLN A 1 82 ? -5.510 -2.243 -13.027 1.00 90.62 82 GLN A O 1
ATOM 639 N N . GLU A 1 83 ? -6.636 -0.292 -13.133 1.00 90.69 83 GLU A N 1
ATOM 640 C CA . GLU A 1 83 ? -5.810 0.404 -12.155 1.00 90.69 83 GLU A CA 1
ATOM 641 C C . GLU A 1 83 ? -5.959 -0.245 -10.761 1.00 90.69 83 GLU A C 1
ATOM 643 O O . GLU A 1 83 ? -7.080 -0.470 -10.288 1.00 90.69 83 GLU A O 1
ATOM 648 N N . PRO A 1 84 ? -4.848 -0.627 -10.110 1.00 92.44 84 PRO A N 1
ATOM 649 C CA . PRO A 1 84 ? -4.888 -1.267 -8.807 1.00 92.44 84 PRO A CA 1
ATOM 650 C C . PRO A 1 84 ? -5.277 -0.246 -7.739 1.00 92.44 84 PRO A C 1
ATOM 652 O O . PRO A 1 84 ? -4.636 0.792 -7.586 1.00 92.44 84 PRO A O 1
ATOM 655 N N . ILE A 1 85 ? -6.310 -0.558 -6.963 1.00 93.12 85 ILE A N 1
ATOM 656 C CA . ILE A 1 85 ? -6.757 0.273 -5.843 1.00 93.12 85 ILE A CA 1
ATOM 657 C C . ILE A 1 85 ? -6.109 -0.266 -4.580 1.00 93.12 85 ILE A C 1
ATOM 659 O O . ILE A 1 85 ? -6.360 -1.416 -4.228 1.00 93.12 85 ILE A O 1
ATOM 663 N N . ASN A 1 86 ? -5.330 0.555 -3.876 1.00 94.25 86 ASN A N 1
ATOM 664 C CA . ASN A 1 86 ? -4.752 0.168 -2.594 1.00 94.25 86 ASN A CA 1
ATOM 665 C C . ASN A 1 86 ? -5.868 0.032 -1.532 1.00 94.25 86 ASN A C 1
ATOM 667 O O . ASN A 1 86 ? -6.482 1.040 -1.179 1.00 94.25 86 ASN A O 1
ATOM 671 N N . PRO A 1 87 ? -6.119 -1.170 -0.973 1.00 93.06 87 PRO A N 1
ATOM 672 C CA . PRO A 1 87 ? -7.141 -1.381 0.059 1.00 93.06 87 PRO A CA 1
ATOM 673 C C . PRO A 1 87 ? -6.983 -0.534 1.330 1.00 93.06 87 PRO A C 1
ATOM 675 O O . PRO A 1 87 ? -7.964 -0.320 2.036 1.00 93.06 87 PRO A O 1
ATOM 678 N N . MET A 1 88 ? -5.771 -0.063 1.645 1.00 91.44 88 MET A N 1
ATOM 679 C CA . MET A 1 88 ? -5.502 0.737 2.847 1.00 91.44 88 MET A CA 1
ATOM 680 C C . MET A 1 88 ? -5.875 2.215 2.683 1.00 91.44 88 MET A C 1
ATOM 682 O O . MET A 1 88 ? -6.278 2.842 3.659 1.00 91.44 88 MET A O 1
ATOM 686 N N . THR A 1 89 ? -5.741 2.774 1.476 1.00 91.69 89 THR A N 1
ATOM 687 C CA . THR A 1 89 ? -5.989 4.205 1.206 1.00 91.69 89 THR A CA 1
ATOM 688 C C . THR A 1 89 ? -7.205 4.449 0.314 1.00 91.69 89 THR A C 1
ATOM 690 O O . THR A 1 89 ? -7.696 5.570 0.235 1.00 91.69 89 THR A O 1
ATOM 693 N N . GLY A 1 90 ? -7.699 3.419 -0.379 1.00 92.06 90 GLY A N 1
ATOM 694 C CA . GLY A 1 90 ? -8.748 3.537 -1.393 1.00 92.06 90 GLY A CA 1
ATOM 695 C C . GLY A 1 90 ? -8.301 4.269 -2.663 1.00 92.06 90 GLY A C 1
ATOM 696 O O . GLY A 1 90 ? -9.134 4.560 -3.517 1.00 92.06 90 GLY A O 1
ATOM 697 N N . SER A 1 91 ? -7.007 4.573 -2.795 1.00 92.25 91 SER A N 1
ATOM 698 C CA . SER A 1 91 ? -6.449 5.321 -3.920 1.00 92.25 91 SER A CA 1
ATOM 699 C C . SER A 1 91 ? -5.769 4.392 -4.923 1.00 92.25 91 SER A C 1
ATOM 701 O O . SER A 1 91 ? -5.086 3.435 -4.544 1.00 92.25 91 SER A O 1
ATOM 703 N N . SER A 1 92 ? -5.943 4.685 -6.212 1.00 92.50 92 SER A N 1
ATOM 704 C CA . SER A 1 92 ? -5.186 4.065 -7.300 1.00 92.50 92 SER A CA 1
ATOM 705 C C . SER A 1 92 ? -3.989 4.903 -7.731 1.00 92.50 92 SER A C 1
ATOM 707 O O . SER A 1 92 ? -3.174 4.424 -8.506 1.00 92.50 92 SER A O 1
ATOM 709 N N . THR A 1 93 ? -3.833 6.137 -7.252 1.00 92.44 93 THR A N 1
ATOM 710 C CA . THR A 1 93 ? -2.803 7.035 -7.784 1.00 92.44 93 THR A CA 1
ATOM 711 C C . THR A 1 93 ? -1.399 6.520 -7.484 1.00 92.44 93 THR A C 1
ATOM 713 O O . THR A 1 93 ? -1.134 5.953 -6.417 1.00 92.44 93 THR A O 1
ATOM 716 N N . VAL A 1 94 ? -0.499 6.727 -8.444 1.00 91.81 94 VAL A N 1
ATOM 717 C CA . VAL A 1 94 ? 0.927 6.447 -8.300 1.00 91.81 94 VAL A CA 1
ATOM 718 C C . VAL A 1 94 ? 1.717 7.753 -8.390 1.00 91.81 94 VAL A C 1
ATOM 720 O O . VAL A 1 94 ? 1.409 8.619 -9.202 1.00 91.81 94 VAL A O 1
ATOM 723 N N . SER A 1 95 ? 2.695 7.925 -7.505 1.00 91.31 95 SER A N 1
ATOM 724 C CA . SER A 1 95 ? 3.521 9.135 -7.387 1.00 91.31 95 SER A CA 1
ATOM 725 C C . SER A 1 95 ? 4.966 8.760 -7.050 1.00 91.31 95 SER A C 1
ATOM 727 O O . SER A 1 95 ? 5.234 7.627 -6.662 1.00 91.31 95 SER A O 1
ATOM 729 N N . ASP A 1 96 ? 5.908 9.687 -7.191 1.00 90.31 96 ASP A N 1
ATOM 730 C CA . ASP A 1 96 ? 7.292 9.522 -6.720 1.00 90.31 96 ASP A CA 1
ATOM 731 C C . ASP A 1 96 ? 7.443 9.875 -5.232 1.00 90.31 96 ASP A C 1
ATOM 733 O O . ASP A 1 96 ? 8.472 9.604 -4.617 1.00 90.31 96 ASP A O 1
ATOM 737 N N . THR A 1 97 ? 6.398 10.467 -4.651 1.00 89.75 97 THR A N 1
ATOM 738 C CA . THR A 1 97 ? 6.372 10.965 -3.280 1.00 89.75 97 THR A CA 1
ATOM 739 C C . THR A 1 97 ? 5.149 10.417 -2.552 1.00 89.75 97 THR A C 1
ATOM 741 O O . THR A 1 97 ? 4.016 10.559 -3.026 1.00 89.75 97 THR A O 1
ATOM 744 N N . ALA A 1 98 ? 5.373 9.808 -1.385 1.00 91.06 98 ALA A N 1
ATOM 745 C CA . ALA A 1 98 ? 4.312 9.290 -0.524 1.00 91.06 98 ALA A CA 1
ATOM 746 C C . ALA A 1 98 ? 3.472 10.425 0.090 1.00 91.06 98 ALA A C 1
ATOM 748 O O . ALA A 1 98 ? 3.996 11.466 0.485 1.00 91.06 98 ALA A O 1
ATOM 749 N N . SER A 1 99 ? 2.155 10.226 0.149 1.00 90.94 99 SER A N 1
ATOM 750 C CA . SER A 1 99 ? 1.179 11.143 0.750 1.00 90.94 99 SER A CA 1
ATOM 751 C C . SER A 1 99 ? -0.115 10.378 1.035 1.00 90.94 99 SER A C 1
ATOM 753 O O . SER A 1 99 ? -0.381 9.363 0.397 1.00 90.94 99 SER A O 1
ATOM 755 N N . SER A 1 100 ? -0.955 10.868 1.947 1.00 88.94 100 SER A N 1
ATOM 756 C CA . SER A 1 100 ? -2.227 10.223 2.315 1.00 88.94 100 SER A CA 1
ATOM 757 C C . SER A 1 100 ? -3.244 10.138 1.167 1.00 88.94 100 SER A C 1
ATOM 759 O O . SER A 1 100 ? -4.193 9.362 1.235 1.00 88.94 100 SER A O 1
ATOM 761 N N . SER A 1 101 ? -3.049 10.909 0.092 1.00 90.62 101 SER A N 1
ATOM 762 C CA . SER A 1 101 ? -3.845 10.840 -1.141 1.00 90.62 101 SER A CA 1
ATOM 763 C C . SER A 1 101 ? -3.296 9.859 -2.187 1.00 90.62 101 SER A C 1
ATOM 765 O O . SER A 1 101 ? -3.901 9.687 -3.251 1.00 90.62 101 SER A O 1
ATOM 767 N N . ILE A 1 102 ? -2.153 9.225 -1.913 1.00 91.94 102 ILE A N 1
ATOM 768 C CA . ILE A 1 102 ? -1.446 8.347 -2.844 1.00 91.94 102 ILE A CA 1
ATOM 769 C C . ILE A 1 102 ? -1.671 6.880 -2.480 1.00 91.94 102 ILE A C 1
ATOM 771 O O . ILE A 1 102 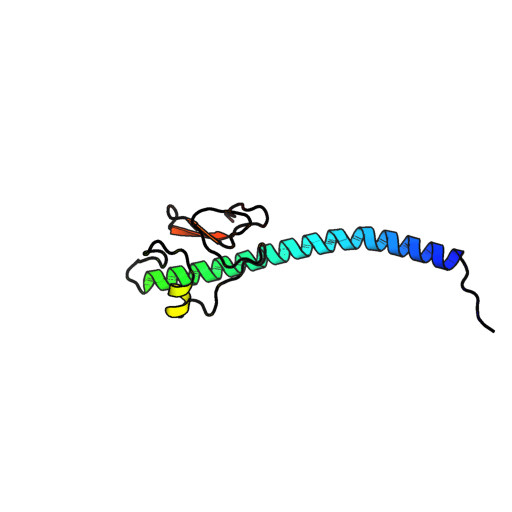? -1.631 6.500 -1.313 1.00 91.94 102 ILE A O 1
ATOM 775 N N . GLY A 1 103 ? -1.942 6.045 -3.485 1.00 92.69 103 GLY A N 1
ATOM 776 C CA . GLY A 1 103 ? -2.066 4.597 -3.308 1.00 92.69 103 GLY A CA 1
ATOM 777 C C . GLY A 1 103 ? -0.715 3.894 -3.351 1.00 92.69 103 GLY A C 1
ATOM 778 O O . GLY A 1 103 ? -0.427 3.028 -2.521 1.00 92.69 103 GLY A O 1
ATOM 779 N N . TRP A 1 104 ? 0.120 4.292 -4.307 1.00 93.81 104 TRP A N 1
ATOM 780 C CA . TRP A 1 104 ? 1.355 3.602 -4.651 1.00 93.81 104 TRP A CA 1
ATOM 781 C C . TRP A 1 104 ? 2.488 4.595 -4.893 1.00 93.81 104 TRP A C 1
ATOM 783 O O . TRP A 1 104 ? 2.279 5.664 -5.458 1.00 93.81 104 TRP A O 1
ATOM 793 N N . VAL A 1 105 ? 3.703 4.239 -4.494 1.00 92.94 105 VAL A N 1
ATOM 794 C CA . VAL A 1 105 ? 4.887 5.066 -4.735 1.00 92.94 105 VAL A CA 1
ATOM 795 C C . VAL A 1 105 ? 5.865 4.320 -5.608 1.00 92.94 105 VAL A C 1
ATOM 797 O O . VAL A 1 105 ? 6.206 3.171 -5.328 1.00 92.94 105 VAL A O 1
ATOM 800 N N . TRP A 1 106 ? 6.306 4.980 -6.668 1.00 92.19 106 TRP A N 1
ATOM 801 C CA . TRP A 1 106 ? 7.403 4.515 -7.490 1.00 92.19 106 TRP A CA 1
ATOM 802 C C . TRP A 1 106 ? 8.712 5.135 -7.004 1.00 92.19 106 TRP A C 1
ATOM 804 O O . TRP A 1 106 ? 8.894 6.350 -7.058 1.00 92.19 106 TRP A O 1
ATOM 814 N N . ASP A 1 107 ? 9.639 4.295 -6.556 1.00 89.06 107 ASP A N 1
ATOM 815 C CA . ASP A 1 107 ? 10.975 4.720 -6.163 1.00 89.06 107 ASP A CA 1
ATOM 816 C C . ASP A 1 107 ? 11.933 4.608 -7.353 1.00 89.06 107 ASP A C 1
ATOM 818 O O . ASP A 1 107 ? 12.317 3.513 -7.774 1.00 89.06 107 ASP A O 1
ATOM 822 N N . ASN A 1 108 ? 12.350 5.760 -7.878 1.00 85.31 108 ASN A N 1
ATOM 823 C CA . ASN A 1 108 ? 13.301 5.845 -8.987 1.00 85.31 108 ASN A CA 1
ATOM 824 C C . ASN A 1 108 ? 14.714 5.359 -8.624 1.00 85.31 108 ASN A C 1
ATOM 826 O O . ASN A 1 108 ? 15.483 5.030 -9.520 1.00 85.31 108 ASN A O 1
ATOM 830 N N . THR A 1 109 ? 15.067 5.314 -7.337 1.00 86.06 109 THR A N 1
ATOM 831 C CA . THR A 1 109 ? 16.388 4.860 -6.875 1.00 86.06 109 THR A CA 1
ATOM 832 C C . THR A 1 109 ? 16.462 3.342 -6.866 1.00 86.06 109 THR A C 1
ATOM 834 O O . THR A 1 109 ? 17.449 2.758 -7.304 1.00 86.06 109 THR A O 1
ATOM 837 N N . ASN A 1 110 ? 15.410 2.707 -6.351 1.00 86.75 110 ASN A N 1
ATOM 838 C CA . ASN A 1 110 ? 15.342 1.256 -6.210 1.00 86.75 110 ASN A CA 1
ATOM 839 C C . ASN A 1 110 ? 14.681 0.566 -7.413 1.00 86.75 110 ASN A C 1
ATOM 841 O O . ASN A 1 110 ? 14.622 -0.660 -7.435 1.00 86.75 110 ASN A O 1
ATOM 845 N N . GLU A 1 111 ? 14.187 1.332 -8.395 1.00 88.38 111 GLU A N 1
ATOM 846 C CA . GLU A 1 111 ? 13.426 0.842 -9.557 1.00 88.38 111 GLU A CA 1
ATOM 847 C C . GLU A 1 111 ? 12.241 -0.048 -9.144 1.00 88.38 111 GLU A C 1
ATOM 849 O O . GLU A 1 111 ? 11.930 -1.061 -9.776 1.00 88.38 111 GLU A O 1
ATOM 854 N N . GLN A 1 112 ? 11.598 0.301 -8.029 1.00 89.50 112 GLN A N 1
ATOM 855 C CA . GLN A 1 112 ? 10.587 -0.534 -7.396 1.00 89.50 112 GLN A CA 1
ATOM 856 C C . GLN A 1 112 ? 9.372 0.263 -6.958 1.00 89.50 112 GLN A C 1
ATOM 858 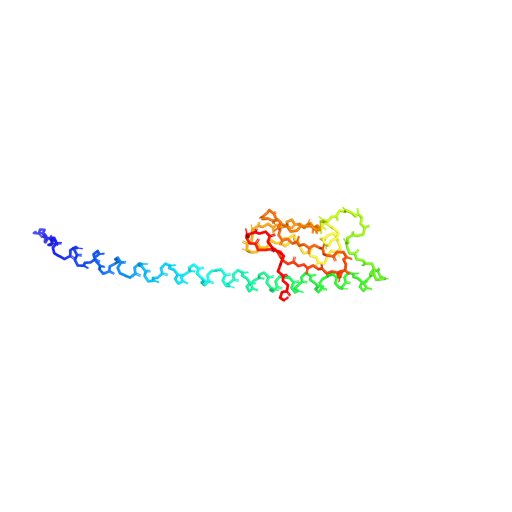O O . GLN A 1 112 ? 9.443 1.432 -6.589 1.00 89.50 112 GLN A O 1
ATOM 863 N N . ILE A 1 113 ? 8.240 -0.436 -6.954 1.00 91.81 113 ILE A N 1
ATOM 864 C CA . ILE A 1 113 ? 6.984 0.084 -6.443 1.00 91.81 113 ILE A CA 1
ATOM 865 C C . ILE A 1 113 ? 6.764 -0.331 -4.986 1.00 91.81 113 ILE A C 1
ATOM 867 O O . ILE A 1 113 ? 7.055 -1.469 -4.589 1.00 91.81 113 ILE A O 1
ATOM 871 N N . TYR A 1 114 ? 6.203 0.591 -4.213 1.00 94.12 114 TYR A N 1
ATOM 872 C CA . TYR A 1 114 ? 5.843 0.449 -2.810 1.00 94.12 114 TYR A CA 1
ATOM 873 C C . TYR A 1 114 ? 4.387 0.864 -2.584 1.00 94.12 114 TYR A C 1
ATOM 875 O O . TYR A 1 114 ? 3.812 1.630 -3.356 1.00 94.12 114 TYR A O 1
ATOM 883 N N . ALA A 1 115 ? 3.783 0.341 -1.521 1.00 95.19 115 ALA A N 1
ATOM 884 C CA . ALA A 1 115 ? 2.459 0.765 -1.081 1.00 95.19 115 ALA A CA 1
ATOM 885 C C . ALA A 1 115 ? 2.568 1.947 -0.112 1.00 95.19 115 ALA A C 1
ATOM 887 O O . ALA A 1 115 ? 3.575 2.087 0.583 1.00 95.19 115 ALA A O 1
ATOM 888 N N . VAL A 1 116 ? 1.516 2.758 -0.039 1.00 95.12 116 VAL A N 1
ATOM 889 C CA . VAL A 1 116 ? 1.385 3.844 0.941 1.00 95.12 116 VAL A CA 1
ATOM 890 C C . VAL A 1 116 ? 0.325 3.473 1.977 1.00 95.12 116 VAL A C 1
ATOM 892 O O . VAL A 1 116 ? -0.680 2.841 1.641 1.00 95.12 116 VAL A O 1
ATOM 895 N N . ASP A 1 117 ? 0.562 3.810 3.243 1.00 93.75 117 ASP A N 1
ATOM 896 C CA . ASP A 1 117 ? -0.429 3.645 4.307 1.00 93.75 117 ASP A CA 1
ATOM 897 C C . ASP A 1 117 ? -1.439 4.808 4.360 1.00 93.75 117 ASP A C 1
ATOM 899 O O . ASP A 1 117 ? -1.312 5.822 3.675 1.00 93.75 117 ASP A O 1
ATOM 903 N N . LYS A 1 118 ? -2.463 4.675 5.208 1.00 90.31 118 LYS A N 1
ATOM 904 C CA . LYS A 1 118 ? -3.486 5.714 5.423 1.00 90.31 118 LYS A CA 1
ATOM 905 C C . LYS A 1 118 ? -2.930 7.045 5.955 1.00 90.31 118 LYS A C 1
ATOM 907 O O . LYS A 1 118 ? -3.600 8.069 5.846 1.00 90.31 118 LYS A O 1
ATOM 912 N N . ASP A 1 119 ? -1.738 7.025 6.546 1.00 91.25 119 ASP A N 1
ATOM 913 C CA . ASP A 1 119 ? -1.083 8.186 7.146 1.00 91.25 119 ASP A CA 1
ATOM 914 C C . ASP A 1 119 ? -0.136 8.878 6.142 1.00 91.25 119 ASP A C 1
ATOM 916 O O . ASP A 1 119 ? 0.378 9.961 6.414 1.00 91.25 119 ASP A O 1
ATOM 920 N N . GLY A 1 120 ? 0.035 8.299 4.947 1.00 92.06 120 GLY A N 1
ATOM 921 C CA . GLY A 1 120 ? 0.852 8.829 3.864 1.00 92.06 120 GLY A CA 1
ATOM 922 C C . GLY A 1 120 ? 2.304 8.361 3.875 1.00 92.06 120 GLY A C 1
ATOM 923 O O . GLY A 1 120 ? 3.120 8.939 3.160 1.00 92.06 120 GLY A O 1
ATOM 924 N N . ASN A 1 121 ? 2.646 7.330 4.649 1.00 94.25 121 ASN A N 1
ATOM 925 C CA . ASN A 1 121 ? 4.000 6.785 4.692 1.00 94.25 121 ASN A CA 1
ATOM 926 C C . ASN A 1 121 ? 4.182 5.660 3.674 1.00 94.25 121 ASN A C 1
ATOM 928 O O . ASN A 1 121 ? 3.303 4.821 3.470 1.00 94.25 121 ASN A O 1
ATOM 932 N N . GLN A 1 122 ? 5.372 5.601 3.080 1.00 92.81 122 GLN A N 1
ATOM 933 C CA . GLN A 1 122 ? 5.785 4.483 2.242 1.00 92.81 122 GLN A CA 1
ATOM 934 C C . GLN A 1 122 ? 6.054 3.236 3.093 1.00 92.81 122 GLN A C 1
ATOM 936 O O . GLN A 1 122 ? 6.816 3.271 4.059 1.00 92.81 122 GLN A O 1
ATOM 941 N N . LEU A 1 123 ? 5.474 2.110 2.687 1.00 92.44 123 LEU A N 1
ATOM 942 C CA . LEU A 1 123 ? 5.649 0.815 3.332 1.00 92.44 123 LEU A CA 1
ATOM 943 C C . LEU A 1 123 ? 6.758 0.002 2.651 1.00 92.44 123 LEU A C 1
ATOM 945 O O . LEU A 1 123 ? 6.776 -0.125 1.428 1.00 92.44 123 LEU A O 1
ATOM 949 N N . THR A 1 124 ? 7.662 -0.585 3.441 1.00 86.62 124 THR A N 1
ATOM 950 C CA . THR A 1 124 ? 8.917 -1.209 2.964 1.00 86.62 124 THR A CA 1
ATOM 951 C C . THR A 1 124 ? 9.021 -2.726 3.197 1.00 86.62 124 THR A C 1
ATOM 953 O O . THR A 1 124 ? 10.111 -3.287 3.112 1.00 86.62 124 THR A O 1
ATOM 956 N N . TRP A 1 125 ? 7.905 -3.392 3.510 1.00 81.69 125 TRP A N 1
ATOM 957 C CA . TRP A 1 125 ? 7.836 -4.826 3.842 1.00 81.69 125 TRP A CA 1
ATOM 958 C C . TRP A 1 125 ? 7.960 -5.799 2.655 1.00 81.69 125 TRP A C 1
ATOM 960 O O . TRP A 1 125 ? 8.052 -5.369 1.481 1.00 81.69 125 TRP A O 1
#

Nearest PDB structures (foldseek):
  5w6f-assembly1_C  TM=6.082E-01  e=1.185E+00  Kuttervirus CBA120

pLDDT: mean 88.14, std 8.68, range [48.47, 95.44]